Protein AF-A0A3C0UFC2-F1 (afdb_monomer)

Structure (mmCIF, N/CA/C/O backbone):
data_AF-A0A3C0UFC2-F1
#
_entry.id   AF-A0A3C0UFC2-F1
#
loop_
_atom_site.group_PDB
_atom_site.id
_atom_site.type_symbol
_atom_site.label_atom_id
_atom_site.label_alt_id
_atom_site.label_comp_id
_atom_site.label_asym_id
_atom_site.label_entity_id
_atom_site.label_seq_id
_atom_site.pdbx_PDB_ins_code
_atom_site.Cartn_x
_atom_site.Cartn_y
_atom_site.Cartn_z
_atom_site.occupancy
_atom_site.B_iso_or_equiv
_atom_site.auth_seq_id
_atom_site.auth_comp_id
_atom_site.auth_asym_id
_atom_site.auth_atom_id
_atom_site.pdbx_PDB_model_num
ATOM 1 N N . MET A 1 1 ? -11.027 5.063 17.467 1.00 63.06 1 MET A N 1
ATOM 2 C CA . MET A 1 1 ? -9.804 5.789 17.072 1.00 63.06 1 MET A CA 1
ATOM 3 C C . MET A 1 1 ? -9.443 5.289 15.689 1.00 63.06 1 MET A C 1
ATOM 5 O O . MET A 1 1 ? -9.561 4.090 15.475 1.00 63.06 1 MET A O 1
ATOM 9 N N . ASN A 1 2 ? -9.120 6.185 14.757 1.00 77.06 2 ASN A N 1
ATOM 10 C CA . ASN A 1 2 ? -8.697 5.783 13.416 1.00 77.06 2 ASN A CA 1
ATOM 11 C C . ASN A 1 2 ? -7.203 5.483 13.440 1.00 77.06 2 ASN A C 1
ATOM 13 O O . ASN A 1 2 ? -6.447 6.207 14.088 1.00 77.06 2 ASN A O 1
ATOM 17 N N . SER A 1 3 ? -6.799 4.465 12.696 1.00 87.44 3 SER A N 1
ATOM 18 C CA . SER A 1 3 ? -5.430 3.954 12.709 1.00 87.44 3 SER A CA 1
ATOM 19 C C . SER A 1 3 ? -4.829 4.138 11.338 1.00 87.44 3 SER A C 1
ATOM 21 O O . SER A 1 3 ? -5.469 3.802 10.341 1.00 87.44 3 SER A O 1
ATOM 23 N N . THR A 1 4 ? -3.620 4.683 11.282 1.00 91.44 4 THR A N 1
ATOM 24 C CA . THR A 1 4 ? -2.94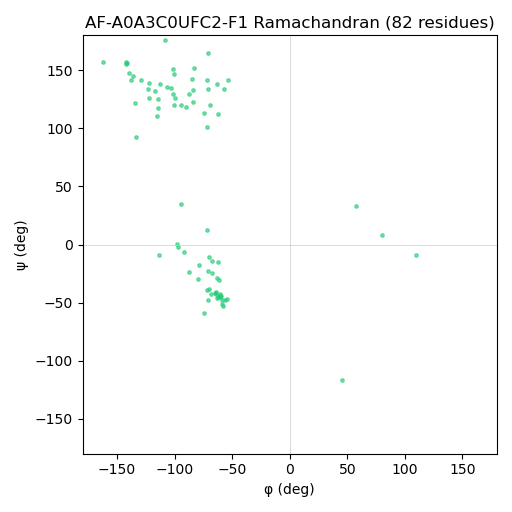1 4.920 10.014 1.00 91.44 4 THR A CA 1
ATOM 25 C C . THR A 1 4 ? -1.911 3.825 9.795 1.00 91.44 4 THR A C 1
ATOM 27 O O . THR A 1 4 ? -1.112 3.508 10.671 1.00 91.44 4 THR A O 1
ATOM 30 N N . PHE A 1 5 ? -1.953 3.224 8.616 1.00 92.94 5 PHE A N 1
ATOM 31 C CA . PHE A 1 5 ? -1.003 2.227 8.162 1.00 92.94 5 PHE A CA 1
ATOM 32 C C . PHE A 1 5 ? -0.236 2.807 6.983 1.00 92.94 5 PHE A C 1
ATOM 34 O O . PHE A 1 5 ? -0.817 3.116 5.946 1.00 92.94 5 PHE A O 1
ATOM 41 N N . ARG A 1 6 ? 1.071 2.957 7.143 1.00 93.56 6 ARG A N 1
ATOM 42 C CA . ARG A 1 6 ? 1.990 3.344 6.086 1.00 93.56 6 ARG A CA 1
ATOM 43 C C . ARG A 1 6 ? 2.393 2.115 5.295 1.00 93.56 6 ARG A C 1
ATOM 45 O O . ARG A 1 6 ? 2.926 1.161 5.856 1.00 93.56 6 ARG A O 1
ATOM 52 N N . ILE A 1 7 ? 2.150 2.147 3.995 1.00 94.06 7 ILE A N 1
ATOM 53 C CA . ILE A 1 7 ? 2.464 1.057 3.079 1.00 94.06 7 ILE A CA 1
ATOM 54 C C . ILE A 1 7 ? 3.538 1.535 2.120 1.00 94.06 7 ILE A C 1
ATOM 56 O O . ILE A 1 7 ? 3.371 2.551 1.445 1.00 94.06 7 ILE A O 1
ATOM 60 N N . VAL A 1 8 ? 4.629 0.780 2.054 1.00 94.62 8 VAL A N 1
ATOM 61 C CA . VAL A 1 8 ? 5.686 0.979 1.068 1.00 94.62 8 VAL A CA 1
ATOM 62 C C . VAL A 1 8 ? 5.490 -0.049 -0.032 1.00 94.62 8 VAL A C 1
ATOM 64 O O . VAL A 1 8 ? 5.501 -1.255 0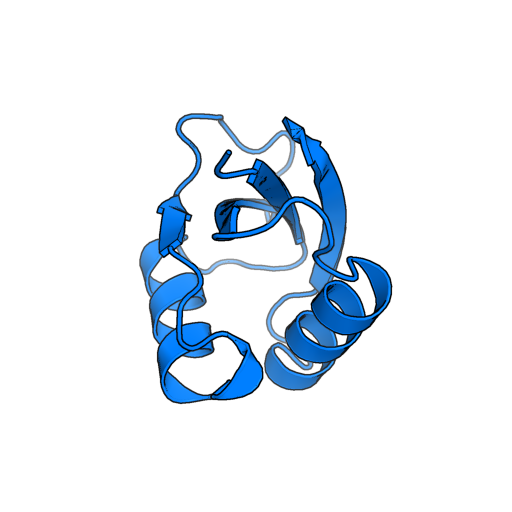.219 1.00 94.62 8 VAL A O 1
ATOM 67 N N . LEU A 1 9 ? 5.296 0.441 -1.248 1.00 94.19 9 LEU A N 1
ATOM 68 C CA . LEU A 1 9 ? 5.223 -0.349 -2.463 1.00 94.19 9 LEU A CA 1
ATOM 69 C C . LEU A 1 9 ? 6.541 -0.200 -3.220 1.00 94.19 9 LEU A C 1
ATOM 71 O O . LEU A 1 9 ? 7.049 0.909 -3.361 1.00 94.19 9 LEU A O 1
ATOM 75 N N . GLY A 1 10 ? 7.085 -1.305 -3.703 1.00 92.50 10 GLY A N 1
ATOM 76 C CA . GLY A 1 10 ? 8.249 -1.359 -4.574 1.00 92.50 10 GLY A CA 1
ATOM 77 C C . GLY A 1 10 ? 7.878 -1.753 -6.002 1.00 92.50 10 GLY A C 1
ATOM 78 O O . GLY A 1 10 ? 6.734 -2.109 -6.300 1.00 92.50 10 GLY A O 1
ATOM 79 N N . ASN A 1 11 ? 8.889 -1.733 -6.872 1.00 88.69 11 ASN A N 1
ATOM 80 C CA . ASN A 1 11 ? 8.815 -2.120 -8.284 1.00 88.69 11 ASN A CA 1
ATOM 81 C C . ASN A 1 11 ? 7.776 -1.341 -9.097 1.00 88.69 11 ASN A C 1
ATOM 83 O O . ASN A 1 11 ? 7.190 -1.892 -10.022 1.00 88.69 11 ASN A O 1
ATOM 87 N N . THR A 1 12 ? 7.554 -0.071 -8.762 1.00 87.75 12 THR A N 1
ATOM 88 C CA . THR A 1 12 ? 6.562 0.757 -9.447 1.00 87.75 12 THR A CA 1
ATOM 89 C C . THR A 1 12 ? 7.178 2.016 -10.028 1.00 87.75 12 THR A C 1
ATOM 91 O O . THR A 1 12 ? 7.922 2.733 -9.362 1.00 87.75 12 THR A O 1
ATOM 94 N N . GLU A 1 13 ? 6.825 2.305 -11.275 1.00 86.75 13 GLU A N 1
ATOM 95 C CA . GLU A 1 13 ? 7.066 3.602 -11.919 1.00 86.75 13 GLU A CA 1
ATOM 96 C C . GLU A 1 13 ? 5.825 4.507 -11.847 1.00 86.75 13 GLU A C 1
ATOM 98 O O . GLU A 1 13 ? 5.850 5.644 -12.316 1.00 86.75 13 GLU A O 1
ATOM 103 N N . ARG A 1 14 ? 4.726 4.004 -11.266 1.00 88.50 14 ARG A N 1
ATOM 104 C CA . ARG A 1 14 ? 3.455 4.721 -11.163 1.00 88.50 14 ARG A CA 1
ATOM 105 C C . ARG A 1 14 ? 3.431 5.666 -9.971 1.00 88.50 14 ARG A C 1
ATOM 107 O O . ARG A 1 14 ? 4.043 5.407 -8.934 1.00 88.50 14 ARG A O 1
ATOM 114 N N . SER A 1 15 ? 2.643 6.724 -10.108 1.00 90.38 15 SER A N 1
ATOM 115 C CA . SER A 1 15 ? 2.358 7.672 -9.031 1.00 90.38 15 SER A CA 1
ATOM 116 C C . SER A 1 15 ? 1.458 7.081 -7.934 1.00 90.38 15 SER A C 1
ATOM 118 O O . SER A 1 15 ? 0.794 6.055 -8.117 1.00 90.38 15 SER A O 1
ATOM 120 N N . ALA A 1 16 ? 1.405 7.759 -6.782 1.00 91.62 16 ALA A N 1
ATOM 121 C CA . ALA A 1 16 ? 0.539 7.373 -5.666 1.00 91.62 16 ALA A CA 1
ATOM 122 C C . ALA A 1 16 ? -0.929 7.393 -6.075 1.00 91.62 16 ALA A C 1
ATOM 124 O O . ALA A 1 16 ? -1.687 6.484 -5.749 1.00 91.62 16 ALA A O 1
ATOM 125 N N . GLU A 1 17 ? -1.319 8.423 -6.812 1.00 91.94 17 GLU A N 1
ATOM 126 C CA . GLU A 1 17 ? -2.676 8.670 -7.266 1.00 91.94 17 GLU A CA 1
ATOM 127 C C . GLU A 1 17 ? -3.149 7.567 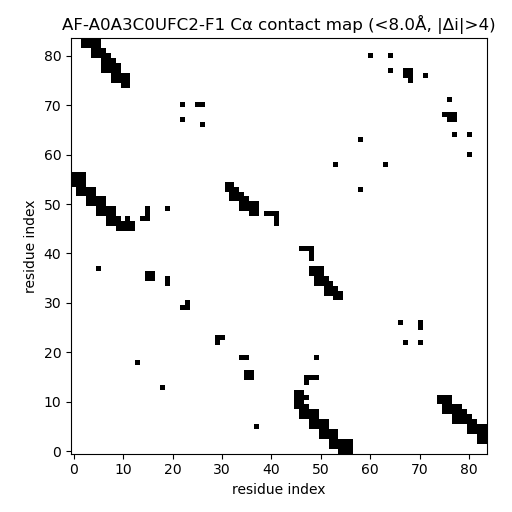-8.213 1.00 91.94 17 GLU A C 1
ATOM 129 O O . GLU A 1 17 ? -4.268 7.072 -8.066 1.00 91.94 17 GLU A O 1
ATOM 134 N N . GLU A 1 18 ? -2.293 7.135 -9.142 1.00 91.81 18 GLU A N 1
ATOM 135 C CA . GLU A 1 18 ? -2.598 6.030 -10.052 1.00 91.81 18 GLU A CA 1
ATOM 136 C C . GLU A 1 18 ? -2.797 4.718 -9.301 1.00 91.81 18 GLU A C 1
ATOM 138 O O . GLU A 1 18 ? -3.770 4.010 -9.551 1.00 91.81 18 GLU A O 1
ATOM 143 N N . VAL A 1 19 ? -1.903 4.404 -8.363 1.00 92.00 19 VAL A N 1
ATOM 144 C CA . VAL A 1 19 ? -1.972 3.162 -7.586 1.00 92.00 19 VAL A CA 1
ATOM 145 C C . VAL A 1 19 ? -3.176 3.161 -6.642 1.00 92.00 19 VAL A C 1
ATOM 147 O O . VAL A 1 19 ? -3.907 2.175 -6.571 1.00 92.00 19 VAL A O 1
ATOM 150 N N . ILE A 1 20 ? -3.453 4.279 -5.968 1.00 93.06 20 ILE A N 1
ATOM 151 C CA . ILE A 1 20 ? -4.637 4.431 -5.113 1.00 93.06 20 ILE A CA 1
ATOM 152 C C . ILE A 1 20 ? -5.915 4.308 -5.941 1.00 93.06 20 ILE A C 1
ATOM 154 O O . ILE A 1 20 ? -6.848 3.616 -5.530 1.00 93.06 20 ILE A O 1
ATOM 158 N N . SER A 1 21 ? -5.971 4.965 -7.102 1.00 91.50 21 SER A N 1
ATOM 159 C CA . SER A 1 21 ? -7.104 4.834 -8.017 1.00 91.50 21 SER A CA 1
ATOM 160 C C . SER A 1 21 ? -7.274 3.379 -8.442 1.00 91.50 21 SER A C 1
ATOM 162 O O . SER A 1 21 ? -8.367 2.831 -8.322 1.00 91.50 21 SER A O 1
ATOM 164 N N . PHE A 1 22 ? -6.190 2.716 -8.840 1.00 91.00 22 PHE A N 1
ATOM 165 C CA . PHE A 1 22 ? -6.202 1.314 -9.232 1.00 91.00 22 PHE A CA 1
ATOM 166 C C . PHE A 1 22 ? -6.765 0.411 -8.125 1.00 91.00 22 PHE A C 1
ATOM 168 O O . PHE A 1 22 ? -7.696 -0.348 -8.391 1.00 91.00 22 PHE A O 1
ATOM 175 N N . PHE A 1 23 ? -6.310 0.560 -6.877 1.00 90.38 23 PHE A N 1
ATOM 176 C CA . PHE A 1 23 ? -6.855 -0.194 -5.743 1.00 90.38 23 PHE A CA 1
ATOM 177 C C . PHE A 1 23 ? -8.343 0.050 -5.517 1.00 90.38 23 PHE A C 1
ATOM 179 O O . PHE A 1 23 ? -9.094 -0.901 -5.325 1.00 90.38 23 PHE A O 1
ATOM 186 N N . ARG A 1 24 ? -8.792 1.308 -5.582 1.00 89.31 24 ARG A N 1
ATOM 187 C CA . ARG A 1 24 ? -10.211 1.646 -5.398 1.00 89.31 24 ARG A CA 1
ATOM 188 C C . ARG A 1 24 ? -11.118 1.033 -6.466 1.00 89.31 24 ARG A C 1
ATOM 190 O O . ARG A 1 24 ? -12.284 0.807 -6.179 1.00 89.31 24 ARG A O 1
ATOM 197 N N . HIS A 1 25 ? -10.605 0.798 -7.674 1.00 87.88 25 HIS A N 1
ATOM 198 C CA . HIS A 1 25 ? -11.383 0.219 -8.773 1.00 87.88 25 HIS A CA 1
ATOM 199 C C . HIS A 1 25 ? -11.381 -1.312 -8.782 1.00 87.88 25 HIS A C 1
ATOM 201 O O . HIS A 1 25 ? -12.288 -1.900 -9.363 1.00 87.88 25 HIS A O 1
ATOM 207 N N . HIS A 1 26 ? -10.373 -1.951 -8.182 1.00 85.50 26 HIS A N 1
ATOM 208 C CA . HIS A 1 26 ? -10.175 -3.401 -8.293 1.00 85.50 26 HIS A CA 1
ATOM 209 C C . HIS A 1 26 ? -10.360 -4.155 -6.974 1.00 85.50 26 HIS A C 1
ATOM 211 O O . HIS A 1 26 ? -10.374 -5.383 -6.984 1.00 85.50 26 HIS A O 1
ATOM 217 N N . VAL A 1 27 ? -10.486 -3.453 -5.843 1.00 83.88 27 VAL A N 1
ATOM 218 C CA . VAL A 1 27 ? -10.503 -4.087 -4.524 1.00 83.88 27 VAL A CA 1
ATOM 219 C C . VAL A 1 27 ? -11.634 -3.558 -3.652 1.00 83.88 27 VAL A C 1
ATOM 221 O O . VAL A 1 27 ? -11.470 -2.609 -2.881 1.00 83.88 27 VAL A O 1
ATOM 224 N N . ASP A 1 28 ? -12.770 -4.247 -3.707 1.00 82.69 28 ASP A N 1
ATOM 225 C CA . ASP A 1 28 ? -13.932 -3.947 -2.864 1.00 82.69 28 ASP A CA 1
ATOM 226 C C . ASP A 1 28 ? -13.625 -4.099 -1.366 1.00 82.69 28 ASP A C 1
ATOM 228 O O . ASP A 1 28 ? -14.150 -3.354 -0.543 1.00 82.69 28 ASP A O 1
ATOM 232 N N . ASP A 1 29 ? -12.706 -5.000 -1.002 1.00 78.38 29 ASP A N 1
ATOM 233 C CA . ASP A 1 29 ? -12.260 -5.219 0.383 1.00 78.38 29 ASP A CA 1
ATOM 234 C C . ASP A 1 29 ? -11.586 -3.983 1.011 1.00 78.38 29 ASP A C 1
ATOM 236 O O . ASP A 1 29 ? -11.420 -3.919 2.231 1.00 78.38 29 ASP A O 1
ATOM 240 N N . LEU A 1 30 ? -11.197 -2.994 0.199 1.00 81.44 30 LEU A N 1
ATOM 241 C CA . LEU A 1 30 ? -10.630 -1.727 0.666 1.00 81.44 30 LEU A CA 1
ATOM 242 C C . LEU A 1 30 ? -11.676 -0.602 0.718 1.00 81.44 30 LEU A C 1
ATOM 244 O O . LEU A 1 30 ? -11.344 0.525 1.103 1.00 81.44 30 LEU A O 1
ATOM 248 N N . ALA A 1 31 ? -12.935 -0.884 0.363 1.00 75.56 31 ALA A N 1
ATOM 249 C CA . ALA A 1 31 ? -14.033 0.065 0.463 1.00 75.56 31 ALA A CA 1
ATOM 250 C C . ALA A 1 31 ? -14.245 0.460 1.934 1.00 75.56 31 ALA A C 1
ATOM 252 O O . ALA A 1 31 ? -14.629 -0.345 2.779 1.00 75.56 31 ALA A O 1
ATOM 253 N N . GLY A 1 32 ? -13.955 1.723 2.251 1.00 81.44 32 GLY A N 1
ATOM 254 C CA . GLY A 1 32 ? -14.005 2.259 3.616 1.00 81.44 32 GLY A CA 1
ATOM 255 C C . GLY A 1 32 ? -12.638 2.578 4.221 1.00 81.44 32 GLY A C 1
ATOM 256 O O . GLY A 1 32 ? -12.580 3.241 5.257 1.00 81.44 32 GLY A O 1
ATOM 257 N N . LEU A 1 33 ? -11.541 2.189 3.565 1.00 88.25 33 LEU A N 1
ATOM 258 C CA . LEU A 1 33 ? -10.210 2.690 3.893 1.00 88.25 33 LEU A CA 1
ATOM 259 C C . LEU A 1 33 ? -9.974 4.029 3.192 1.00 88.25 33 LEU A C 1
ATOM 261 O O . LEU A 1 33 ? -10.217 4.175 1.991 1.00 88.25 33 LEU A O 1
ATOM 265 N N . GLN A 1 34 ? -9.469 5.017 3.925 1.00 90.75 34 GLN A N 1
ATOM 266 C CA . GLN A 1 34 ? -9.032 6.269 3.314 1.00 90.75 34 GLN A CA 1
ATOM 267 C C . GLN A 1 34 ? -7.565 6.145 2.928 1.00 90.75 34 GLN A C 1
ATOM 269 O O . GLN A 1 34 ? -6.713 5.958 3.78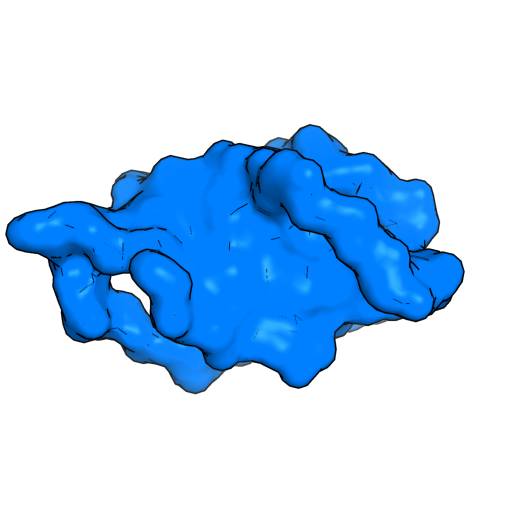6 1.00 90.75 34 GLN A O 1
ATOM 274 N N . MET A 1 35 ? -7.266 6.255 1.638 1.00 92.44 35 MET A N 1
ATOM 275 C CA . MET A 1 35 ? -5.894 6.188 1.130 1.00 92.44 35 MET A CA 1
ATOM 276 C C . MET A 1 35 ? -5.470 7.532 0.562 1.00 92.44 35 MET A C 1
ATOM 278 O O . MET A 1 35 ? -6.242 8.152 -0.180 1.00 92.44 35 MET A O 1
ATOM 282 N N . LYS A 1 36 ? -4.236 7.932 0.862 1.00 94.12 36 LYS A N 1
ATOM 283 C CA . LYS A 1 36 ? -3.584 9.123 0.313 1.00 94.12 36 LYS A CA 1
ATOM 284 C C . LYS A 1 36 ? -2.101 8.862 0.060 1.00 94.12 36 LYS A C 1
ATOM 286 O O . LYS A 1 36 ? -1.511 7.984 0.690 1.00 94.12 36 LYS A O 1
ATOM 291 N N . ALA A 1 37 ? -1.503 9.640 -0.838 1.00 92.62 37 ALA A N 1
ATOM 292 C CA . ALA A 1 37 ? -0.052 9.702 -0.953 1.00 92.62 37 ALA A CA 1
ATOM 293 C C . ALA A 1 37 ? 0.539 10.111 0.404 1.00 92.62 37 ALA A C 1
ATOM 295 O O . ALA A 1 37 ? 0.026 11.030 1.051 1.00 92.62 37 ALA A O 1
ATOM 296 N N . ALA A 1 38 ? 1.584 9.419 0.855 1.00 90.62 38 ALA A N 1
ATOM 297 C CA . ALA A 1 38 ? 2.289 9.853 2.051 1.00 90.62 38 ALA A CA 1
ATOM 298 C C . ALA A 1 38 ? 3.087 11.125 1.729 1.00 90.62 38 ALA A C 1
ATOM 300 O O . ALA A 1 38 ? 3.726 11.216 0.685 1.00 90.62 38 ALA A O 1
ATOM 301 N N . GLU A 1 39 ? 3.144 12.081 2.657 1.00 86.12 39 GLU A N 1
ATOM 302 C CA . GLU A 1 39 ? 3.966 13.303 2.522 1.00 86.12 39 GLU A CA 1
ATOM 303 C C . GLU A 1 39 ? 5.478 13.020 2.653 1.00 86.12 39 GLU A C 1
ATOM 305 O O . GLU A 1 39 ? 6.292 13.920 2.843 1.00 86.12 39 GLU A O 1
ATOM 310 N N . THR A 1 40 ? 5.867 11.746 2.600 1.00 81.31 40 THR A N 1
ATOM 311 C CA . THR A 1 40 ? 7.228 11.274 2.847 1.00 81.31 40 THR A CA 1
ATOM 312 C C . THR A 1 40 ? 7.870 10.866 1.531 1.00 81.31 40 THR A C 1
ATOM 314 O O . THR A 1 40 ? 7.256 10.164 0.730 1.00 81.31 40 THR A O 1
ATOM 317 N N . THR A 1 41 ? 9.123 11.260 1.320 1.00 79.81 41 THR A N 1
ATOM 318 C CA . THR A 1 41 ? 9.862 10.883 0.114 1.00 79.81 41 THR A CA 1
ATOM 319 C C . THR A 1 41 ? 10.224 9.393 0.146 1.00 79.81 41 THR A C 1
ATOM 321 O O . THR A 1 41 ? 10.737 8.921 1.167 1.00 79.81 41 THR A O 1
ATOM 324 N N . PRO A 1 42 ? 10.014 8.644 -0.953 1.00 83.00 42 PRO A N 1
ATOM 325 C CA . PRO A 1 42 ? 10.520 7.284 -1.089 1.00 83.00 42 PRO A CA 1
ATOM 326 C C . PRO A 1 42 ? 12.028 7.214 -0.836 1.00 83.00 42 PRO A C 1
ATOM 328 O O . PRO A 1 42 ? 12.782 8.094 -1.249 1.00 83.00 42 PRO A O 1
ATOM 331 N N . GLN A 1 43 ? 12.484 6.154 -0.168 1.00 82.06 43 GLN A N 1
ATOM 332 C CA . GLN A 1 43 ? 13.906 5.999 0.161 1.00 82.06 43 GLN A CA 1
ATOM 333 C C . GLN A 1 43 ? 14.737 5.502 -1.029 1.00 82.06 43 GLN A C 1
ATOM 335 O O . GLN A 1 43 ? 15.966 5.586 -1.001 1.00 82.06 43 GLN A O 1
ATOM 340 N N . ARG A 1 44 ? 14.089 4.935 -2.055 1.00 84.69 44 ARG A N 1
ATOM 341 C CA . ARG A 1 44 ? 14.733 4.316 -3.219 1.00 84.69 44 ARG A CA 1
ATOM 342 C C . ARG A 1 44 ? 13.941 4.601 -4.493 1.00 84.69 44 ARG A C 1
ATOM 344 O O . ARG A 1 44 ? 12.733 4.819 -4.449 1.00 84.69 44 ARG A O 1
ATOM 351 N N . VAL A 1 45 ? 14.628 4.567 -5.633 1.00 82.62 45 VAL A N 1
ATOM 352 C CA . VAL A 1 45 ? 13.986 4.628 -6.955 1.00 82.62 45 VAL A CA 1
ATOM 353 C C . VAL A 1 45 ? 13.097 3.398 -7.140 1.00 82.62 45 VAL A C 1
ATOM 355 O O . VAL A 1 45 ? 13.485 2.295 -6.756 1.00 82.62 45 VAL A O 1
ATOM 358 N N . GLY A 1 46 ? 11.907 3.594 -7.709 1.00 87.38 46 GLY A N 1
ATOM 359 C CA . GLY A 1 46 ? 10.919 2.529 -7.895 1.00 87.38 46 GLY A CA 1
ATOM 360 C C . GLY A 1 46 ? 10.103 2.195 -6.641 1.00 87.38 46 GLY A C 1
ATOM 361 O O . GLY A 1 46 ? 9.376 1.202 -6.648 1.00 87.38 46 GLY A O 1
ATOM 362 N N . GLN A 1 47 ? 10.234 2.987 -5.567 1.00 91.50 47 GLN A N 1
ATOM 363 C CA . GLN A 1 47 ? 9.372 2.906 -4.389 1.00 91.50 47 GLN A CA 1
ATOM 364 C C . GLN A 1 47 ? 8.311 4.005 -4.374 1.00 91.50 47 GLN A C 1
ATOM 366 O O . GLN A 1 47 ? 8.526 5.129 -4.826 1.00 91.50 47 GLN A O 1
ATOM 371 N N . LEU A 1 48 ? 7.189 3.671 -3.753 1.00 93.19 48 LEU A N 1
ATOM 372 C CA . LEU A 1 48 ? 6.030 4.515 -3.551 1.00 93.19 48 LEU A CA 1
ATOM 373 C C . LEU A 1 48 ? 5.510 4.320 -2.127 1.00 93.19 48 LEU A C 1
ATOM 375 O O . LEU A 1 48 ? 5.494 3.199 -1.625 1.00 93.19 48 LEU A O 1
ATOM 379 N N . ILE A 1 49 ? 5.067 5.394 -1.474 1.00 94.25 49 ILE A N 1
ATOM 380 C CA . ILE A 1 49 ? 4.544 5.327 -0.106 1.00 94.25 49 ILE A CA 1
ATOM 381 C C . ILE A 1 49 ? 3.111 5.858 -0.084 1.00 94.25 49 ILE A C 1
ATOM 383 O O . ILE A 1 49 ? 2.848 6.983 -0.515 1.00 94.25 49 ILE A O 1
ATOM 387 N N . ILE A 1 50 ? 2.188 5.054 0.443 1.00 94.19 50 ILE A N 1
ATOM 388 C CA . ILE A 1 50 ? 0.787 5.430 0.649 1.00 94.19 50 ILE A CA 1
ATOM 389 C C . ILE A 1 50 ? 0.419 5.278 2.124 1.00 94.19 50 ILE A C 1
ATOM 391 O O . ILE A 1 50 ? 0.806 4.308 2.774 1.00 94.19 50 ILE A O 1
ATOM 395 N N . ASP A 1 51 ? -0.347 6.228 2.647 1.00 94.06 51 ASP A N 1
ATOM 396 C CA . ASP A 1 51 ? -0.921 6.142 3.985 1.00 94.06 51 ASP A CA 1
ATOM 397 C C . ASP A 1 51 ? -2.382 5.689 3.865 1.00 94.06 51 ASP A C 1
ATOM 399 O O . ASP A 1 51 ? -3.182 6.286 3.137 1.00 94.06 51 ASP A O 1
ATOM 403 N N . VAL A 1 52 ? -2.720 4.619 4.583 1.00 92.31 52 VAL A N 1
ATOM 404 C CA . VAL A 1 52 ? -4.038 3.985 4.608 1.00 92.31 52 VAL A CA 1
ATOM 405 C C . VAL A 1 52 ? -4.631 4.126 5.999 1.00 92.31 52 VAL A C 1
ATOM 407 O O . VAL A 1 52 ? -4.169 3.515 6.959 1.00 92.31 52 VAL A O 1
ATOM 410 N N . GLN A 1 53 ? -5.674 4.932 6.118 1.00 91.56 53 GLN A N 1
ATOM 411 C CA . GLN A 1 53 ? -6.386 5.146 7.361 1.00 91.56 53 GLN A CA 1
ATOM 412 C C . GLN A 1 53 ? -7.589 4.208 7.447 1.00 91.56 53 GLN A C 1
ATOM 414 O O . GLN A 1 53 ? -8.497 4.245 6.611 1.00 91.56 53 GLN A O 1
ATOM 419 N N . ALA A 1 54 ? -7.584 3.366 8.477 1.00 88.38 54 ALA A N 1
ATOM 420 C CA . ALA A 1 54 ? -8.651 2.431 8.780 1.00 88.38 54 ALA A CA 1
ATOM 421 C C . ALA A 1 54 ? -9.543 2.965 9.914 1.00 88.38 54 ALA A C 1
ATOM 423 O O . ALA A 1 54 ? -9.046 3.607 10.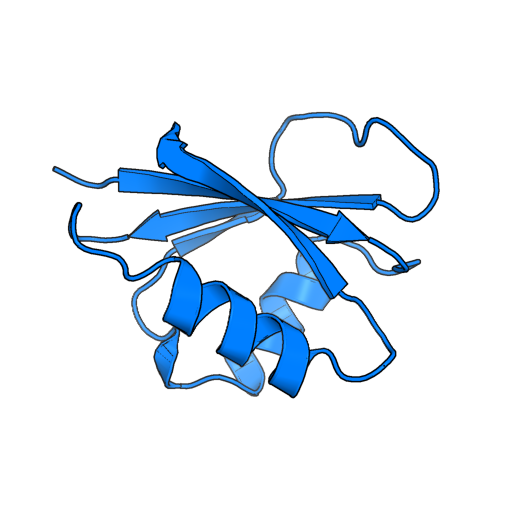847 1.00 88.38 54 ALA A O 1
ATOM 424 N N . PRO A 1 55 ? -10.855 2.668 9.885 1.00 83.06 55 PRO A N 1
ATOM 425 C CA . PRO A 1 55 ? -11.788 3.060 10.945 1.00 83.06 55 PRO A CA 1
ATOM 426 C C . PRO A 1 55 ? -11.567 2.297 12.263 1.00 83.06 55 PRO A C 1
ATOM 428 O O . PRO A 1 55 ? -12.165 2.633 13.285 1.00 83.06 55 PRO A O 1
ATOM 431 N N . THR A 1 56 ? -10.737 1.251 12.249 1.00 78.19 56 THR A N 1
ATOM 432 C CA . THR A 1 56 ? -10.461 0.378 13.393 1.00 78.19 56 THR A CA 1
ATOM 433 C C . THR A 1 56 ? -8.973 0.029 13.454 1.00 78.19 56 THR A C 1
ATOM 435 O O . THR A 1 56 ? -8.317 -0.127 12.423 1.00 78.19 56 THR A O 1
ATOM 438 N N . ASP A 1 57 ? -8.464 -0.141 14.677 1.00 72.19 57 ASP A N 1
ATOM 439 C CA . ASP A 1 57 ? -7.100 -0.601 14.969 1.00 72.19 57 ASP A CA 1
ATOM 440 C C . ASP A 1 57 ? -6.828 -2.054 14.563 1.00 72.19 57 ASP A C 1
ATOM 442 O O . ASP A 1 57 ? -5.669 -2.464 14.515 1.00 72.19 57 ASP A O 1
ATOM 446 N N . ALA A 1 58 ? -7.874 -2.828 14.273 1.00 73.06 58 ALA A N 1
ATOM 447 C CA . ALA A 1 58 ? -7.808 -4.256 13.981 1.00 73.06 58 ALA A CA 1
ATOM 448 C C . ALA A 1 58 ? -7.717 -4.558 12.474 1.00 73.06 58 ALA A C 1
ATOM 450 O O . ALA A 1 58 ? -8.286 -5.543 12.002 1.00 73.06 58 ALA A O 1
ATOM 451 N N . LEU A 1 59 ? -7.034 -3.708 11.699 1.00 82.88 59 LEU A N 1
ATOM 452 C CA . LEU A 1 59 ? -6.756 -4.014 10.297 1.00 82.88 59 LEU A CA 1
ATOM 453 C C . LEU A 1 59 ? -5.746 -5.165 10.219 1.00 82.88 59 LEU A C 1
ATOM 455 O O . LEU A 1 59 ? -4.619 -5.049 10.701 1.00 82.88 59 LEU A O 1
ATOM 459 N N . ASP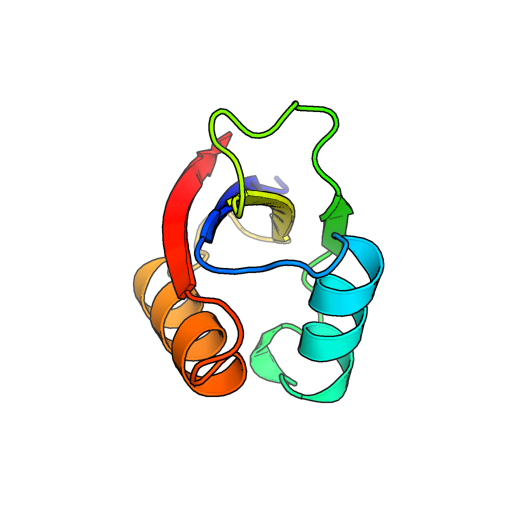 A 1 60 ? -6.145 -6.271 9.596 1.00 88.50 60 ASP A N 1
ATOM 460 C CA . ASP A 1 60 ? -5.251 -7.397 9.335 1.00 88.50 60 ASP A CA 1
ATOM 461 C C . ASP A 1 60 ? -4.256 -7.018 8.228 1.00 88.50 60 ASP A C 1
ATOM 463 O O . ASP A 1 60 ? -4.572 -7.020 7.034 1.00 88.50 60 ASP A O 1
ATOM 467 N N . THR A 1 61 ? -3.034 -6.676 8.634 1.00 89.88 61 THR A N 1
ATOM 468 C CA . THR A 1 61 ? -1.957 -6.274 7.722 1.00 89.88 61 THR A CA 1
ATOM 469 C C . THR A 1 61 ? -1.481 -7.422 6.830 1.00 89.88 61 THR A C 1
ATOM 471 O O . THR A 1 61 ? -0.992 -7.170 5.728 1.00 89.88 61 THR A O 1
ATOM 474 N N . GLY A 1 62 ? -1.654 -8.678 7.254 1.00 91.62 62 GLY A N 1
ATOM 475 C CA . GLY A 1 62 ? -1.342 -9.856 6.449 1.00 91.62 62 GLY A CA 1
ATOM 476 C C . GLY A 1 62 ? -2.335 -10.022 5.304 1.00 91.62 62 GLY A C 1
ATOM 477 O O . GLY A 1 62 ? -1.927 -10.156 4.147 1.00 91.62 62 GLY A O 1
ATOM 478 N N . LYS A 1 63 ? -3.637 -9.927 5.608 1.00 89.62 63 LYS A N 1
ATOM 479 C CA . LYS A 1 63 ? -4.691 -9.919 4.584 1.00 89.62 63 LYS A CA 1
ATOM 480 C C . LYS A 1 63 ? -4.519 -8.733 3.634 1.00 89.62 63 LYS A C 1
ATOM 482 O O . LYS A 1 63 ? -4.574 -8.924 2.423 1.00 89.62 63 LYS A O 1
ATOM 487 N N . LEU A 1 64 ? -4.246 -7.539 4.164 1.00 89.94 64 LEU A N 1
ATOM 488 C CA . LEU A 1 64 ? -4.013 -6.342 3.355 1.00 89.94 64 LEU A CA 1
ATOM 489 C C . LEU A 1 64 ? -2.841 -6.529 2.388 1.00 89.94 64 LEU A C 1
ATOM 491 O O . LEU A 1 64 ? -3.008 -6.328 1.190 1.00 89.94 64 LEU A O 1
ATOM 495 N N . ARG A 1 65 ? -1.676 -6.977 2.877 1.00 93.56 65 ARG A N 1
ATOM 496 C CA . ARG A 1 65 ? -0.507 -7.264 2.028 1.00 93.56 65 ARG A CA 1
ATOM 497 C C . ARG A 1 65 ? -0.859 -8.238 0.908 1.00 93.56 65 ARG A C 1
ATOM 499 O O . ARG A 1 65 ? -0.501 -7.993 -0.240 1.00 93.56 65 ARG A O 1
ATOM 506 N N . LYS A 1 66 ? -1.550 -9.332 1.245 1.00 92.38 66 LYS A N 1
ATOM 507 C CA . LYS A 1 66 ? -1.957 -10.351 0.276 1.00 92.38 66 LYS A CA 1
ATOM 508 C C . LYS A 1 66 ? -2.824 -9.739 -0.824 1.00 92.38 66 LYS A C 1
ATOM 510 O O . LYS A 1 66 ? -2.474 -9.856 -1.990 1.00 92.38 66 LYS A O 1
ATOM 515 N N . VAL A 1 67 ? -3.882 -9.028 -0.444 1.00 91.38 67 VAL A N 1
ATOM 516 C CA . VAL A 1 67 ? -4.811 -8.394 -1.385 1.00 91.38 67 VAL A CA 1
ATOM 517 C C . VAL A 1 67 ? -4.102 -7.373 -2.280 1.00 91.38 67 VAL A C 1
ATOM 519 O O . VAL A 1 67 ? -4.294 -7.386 -3.493 1.00 91.38 67 VAL A O 1
ATOM 522 N N . LEU A 1 68 ? -3.243 -6.516 -1.719 1.00 91.38 68 LEU A N 1
ATOM 523 C CA . LEU A 1 68 ? -2.505 -5.519 -2.503 1.00 91.38 68 LEU A CA 1
ATOM 524 C C . LEU A 1 68 ? -1.541 -6.173 -3.502 1.00 91.38 68 LEU A C 1
ATOM 526 O O . LEU A 1 68 ? -1.476 -5.728 -4.643 1.00 91.38 68 LEU A O 1
ATOM 530 N N . ASN A 1 69 ? -0.836 -7.237 -3.107 1.00 92.81 69 ASN A N 1
ATOM 531 C CA . ASN A 1 69 ? 0.072 -7.965 -3.997 1.00 92.81 69 ASN A CA 1
ATOM 532 C C . ASN A 1 69 ? -0.669 -8.762 -5.077 1.00 92.81 69 ASN A C 1
ATOM 534 O O . ASN A 1 69 ? -0.201 -8.818 -6.209 1.00 92.81 69 ASN A O 1
ATOM 538 N N . GLU A 1 70 ? -1.808 -9.371 -4.739 1.00 91.81 70 GLU A N 1
ATOM 539 C CA . GLU A 1 70 ? -2.657 -10.085 -5.700 1.00 91.81 70 GLU A CA 1
ATOM 540 C C . GLU A 1 70 ? -3.245 -9.122 -6.732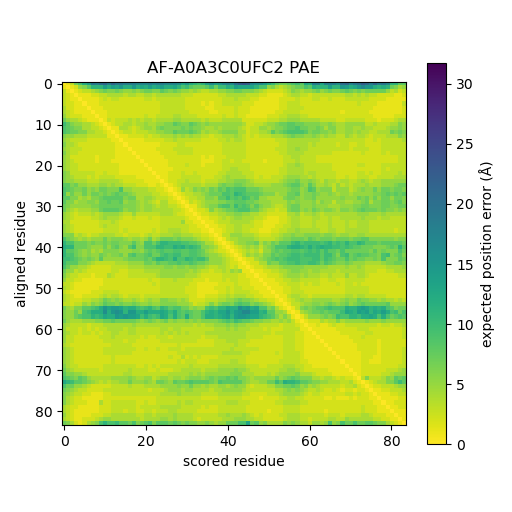 1.00 91.81 70 GLU A C 1
ATOM 542 O O . GLU A 1 70 ? -3.233 -9.418 -7.919 1.00 91.81 70 GLU A O 1
ATOM 547 N N . THR A 1 71 ? -3.690 -7.943 -6.294 1.00 90.12 71 THR A N 1
ATOM 548 C CA . THR A 1 71 ? -4.232 -6.917 -7.197 1.00 90.12 71 THR A CA 1
ATOM 549 C C . THR A 1 71 ? -3.129 -6.269 -8.032 1.00 90.12 71 THR A C 1
ATOM 551 O O . THR A 1 71 ? -3.326 -5.963 -9.204 1.00 90.12 71 THR A O 1
A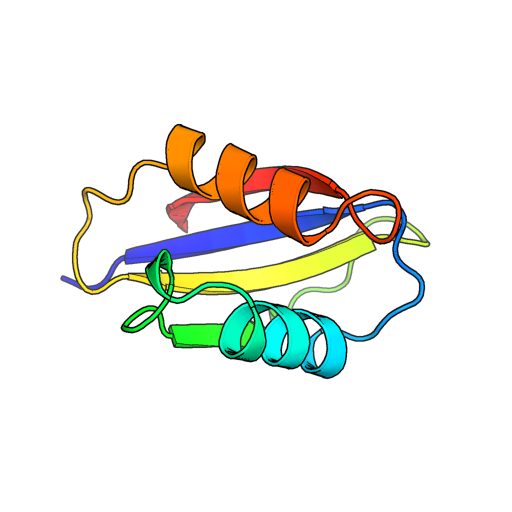TOM 554 N N . GLY A 1 72 ? -1.964 -6.025 -7.428 1.00 86.94 72 GLY A N 1
ATOM 555 C CA . GLY A 1 72 ? -0.823 -5.404 -8.093 1.00 86.94 72 GLY A CA 1
ATOM 556 C C . GLY A 1 72 ? -0.133 -6.293 -9.116 1.00 86.94 72 GLY A C 1
ATOM 557 O O . GLY A 1 72 ? 0.527 -5.767 -10.011 1.00 86.94 72 GLY A O 1
ATOM 558 N N . GLU A 1 73 ? -0.287 -7.614 -9.004 1.00 87.31 73 GLU A N 1
ATOM 559 C CA . GLU A 1 73 ? 0.378 -8.608 -9.846 1.00 87.31 73 GLU A CA 1
ATOM 560 C C . GLU A 1 73 ? 1.875 -8.283 -10.026 1.00 87.31 73 GLU A C 1
ATOM 562 O O . GLU A 1 73 ? 2.637 -8.269 -9.065 1.00 87.31 73 GLU A O 1
ATOM 567 N N . CYS A 1 74 ? 2.333 -7.996 -11.244 1.00 86.25 74 CYS A N 1
ATOM 568 C CA . CYS A 1 74 ? 3.722 -7.628 -11.518 1.00 86.25 74 CYS A CA 1
ATOM 569 C C . CYS A 1 74 ? 3.991 -6.114 -11.491 1.00 86.25 74 CYS A C 1
ATOM 571 O O . CYS A 1 74 ? 5.145 -5.710 -11.616 1.00 86.25 74 CYS A O 1
ATOM 573 N N . MET A 1 75 ? 2.958 -5.278 -11.351 1.00 88.25 75 MET A N 1
ATOM 574 C CA . MET A 1 75 ? 3.063 -3.820 -11.491 1.00 88.25 75 MET A CA 1
ATOM 575 C C . MET A 1 75 ? 3.613 -3.126 -10.249 1.00 88.25 75 MET A C 1
ATOM 577 O O . MET A 1 75 ? 4.199 -2.054 -10.362 1.00 88.25 75 MET A O 1
ATOM 581 N N . PHE A 1 76 ? 3.368 -3.691 -9.071 1.00 91.06 76 PHE A N 1
ATOM 582 C CA . PHE A 1 76 ? 3.918 -3.229 -7.803 1.00 91.06 76 PHE A CA 1
ATOM 583 C C . PHE A 1 76 ? 3.793 -4.336 -6.758 1.00 91.06 76 PHE A C 1
ATOM 585 O O . PHE A 1 76 ? 2.944 -5.220 -6.864 1.00 91.06 76 PHE A O 1
ATOM 592 N N . GLN A 1 77 ? 4.638 -4.282 -5.733 1.00 92.50 77 GLN A N 1
ATOM 593 C CA . GLN A 1 77 ? 4.633 -5.238 -4.626 1.00 92.50 77 GLN A CA 1
ATOM 594 C C . GLN A 1 77 ? 4.786 -4.504 -3.300 1.00 92.50 77 GLN A C 1
ATOM 596 O O . GLN A 1 77 ? 5.488 -3.505 -3.213 1.00 92.50 77 GLN A O 1
ATOM 601 N N . VAL A 1 78 ? 4.139 -4.995 -2.251 1.00 94.50 78 VAL A N 1
ATOM 602 C CA . VAL A 1 78 ? 4.272 -4.467 -0.895 1.00 94.50 78 VAL A CA 1
ATOM 603 C C . VAL A 1 78 ? 5.618 -4.881 -0.309 1.00 94.50 78 VA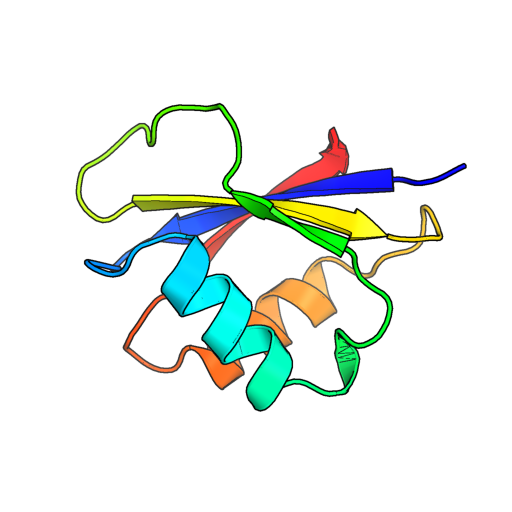L A C 1
ATOM 605 O O . VAL A 1 78 ? 5.829 -6.050 0.031 1.00 94.50 78 VAL A O 1
ATOM 608 N N . ASP A 1 79 ? 6.483 -3.895 -0.094 1.00 93.62 79 ASP A N 1
ATOM 609 C CA . ASP A 1 79 ? 7.730 -4.052 0.648 1.00 93.62 79 ASP A CA 1
ATOM 610 C C . ASP A 1 79 ? 7.414 -4.154 2.152 1.00 93.62 79 ASP A C 1
ATOM 612 O O . ASP A 1 79 ? 7.671 -5.178 2.801 1.00 93.62 79 ASP A O 1
ATOM 616 N N . SER A 1 80 ? 6.759 -3.130 2.711 1.00 93.56 80 SER A N 1
ATOM 617 C CA . SER A 1 80 ? 6.422 -3.050 4.138 1.00 93.56 80 SER A CA 1
ATOM 618 C C . SER A 1 80 ? 5.043 -2.437 4.403 1.00 93.56 80 SER A C 1
ATOM 620 O O . SER A 1 80 ? 4.488 -1.710 3.581 1.00 93.56 80 SER A O 1
ATOM 622 N N . ILE A 1 81 ? 4.480 -2.776 5.568 1.00 94.19 81 ILE A N 1
ATOM 623 C CA . ILE A 1 81 ? 3.272 -2.165 6.134 1.00 94.19 81 ILE A CA 1
ATOM 624 C C . ILE A 1 81 ? 3.574 -1.884 7.603 1.00 94.19 81 ILE A C 1
ATOM 626 O O . ILE A 1 81 ? 3.889 -2.812 8.348 1.00 94.19 81 ILE A O 1
ATOM 630 N N . GLU A 1 82 ? 3.467 -0.626 8.012 1.00 91.69 82 GLU A N 1
ATOM 631 C CA . GLU A 1 82 ? 3.778 -0.161 9.364 1.00 91.69 82 GLU A CA 1
ATOM 632 C C . GLU A 1 82 ? 2.621 0.665 9.913 1.00 91.69 82 GLU A C 1
ATOM 634 O O . GLU A 1 82 ? 2.001 1.434 9.187 1.00 91.69 82 GLU A O 1
ATOM 639 N N . LYS A 1 83 ? 2.311 0.518 11.199 1.00 89.88 83 LYS A N 1
ATOM 640 C CA . LYS A 1 83 ? 1.302 1.348 11.860 1.00 89.88 83 LYS A CA 1
ATOM 641 C C . LYS A 1 83 ? 1.965 2.618 12.400 1.00 89.88 83 LYS A C 1
ATOM 643 O O . LYS A 1 83 ? 2.973 2.505 13.096 1.00 89.88 83 LYS A O 1
ATOM 648 N N . VAL A 1 84 ? 1.393 3.782 12.092 1.00 86.19 84 VAL A N 1
ATOM 649 C CA . VAL A 1 84 ? 1.887 5.129 12.445 1.00 86.19 84 VAL A CA 1
ATOM 650 C C . VAL A 1 84 ? 0.860 5.943 13.219 1.00 86.19 84 VAL A C 1
ATOM 652 O O . VAL A 1 84 ? -0.361 5.743 13.006 1.00 86.19 84 VAL A O 1
#

Mean predicted aligned error: 4.03 Å

Secondary structure (DSSP, 8-state):
--EEEEEEEES--S-HHHHHHHHHHH-GGGTT-EEEE-SS--SSTT-EEEEEEESSS---HHHHHHHHHHHHTTT-EEEEEEE-

Foldseek 3Di:
DKWKKKWKKAQAPDAQVVLVVLCVVQPPVLVQWDKDFDPDDDPDPRMGIMITIHPDPPPDVVVVQVSSCVSCPNNIHTPDMGID

pLDDT: mean 88.28, std 5.87, range [63.06, 94.62]

Nearest PDB structures (foldseek):
  4dn9-assembly1_A  TM=5.477E-01  e=2.620E-03  Chloroflexus aurantiacus J-10-fl
  1y7p-assembly2_B  TM=4.362E-01  e=4.974E-03  Archaeoglobus fulgidus
  2rrn-assembly1_A  TM=5.721E-01  e=9.482E-02  Thermus thermophilus HB8
  4cnz-assembly2_D  TM=4.546E-01  e=3.866E-02  Azospirillum brasilense
  6fxd-assembly1_A-2  TM=5.248E-01  e=2.326E-01  Pseudomonas fluorescens

Sequence (84 aa):
MNSTFRIVLGNTERSAEEVISFFRHHVDDLAGLQMKAAETTPQRVGQLIIDVQAPTDALDTGKLRKVLNETGECMFQVDSIEKV

Solvent-accessible surface area (backbone atoms only — not comparable to full-atom values): 4803 Å² total; per-residue (Å²): 111,74,31,36,33,41,32,34,33,29,69,26,95,67,53,53,67,58,52,52,51,49,45,69,76,74,34,75,91,51,70,79,50,49,72,44,65,41,98,57,81,56,93,50,92,38,41,42,41,36,33,37,35,29,78,46,78,82,68,58,63,66,61,49,48,49,53,52,30,66,74,32,56,88,58,27,39,68,75,47,77,45,82,102

Radius of gyration: 11.66 Å; Cα contacts (8 Å, |Δi|>4): 142; chains: 1; bounding box: 29×24×29 Å